Protei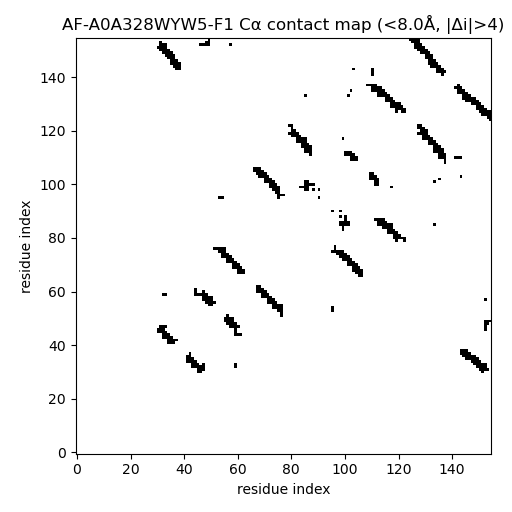n AF-A0A328WYW5-F1 (afdb_monomer)

Radius of gyration: 22.53 Å; Cα contacts (8 Å, |Δi|>4): 329; chains: 1; bounding box: 86×52×47 Å

Foldseek 3Di:
DDDDDDDDDDDPPPDPPPPPDPPPPPPCVVWWWKWWAKVNRTDIFTAWDWDDDLWIWTKGWDPPDPFTKIKIWIAAPDDDFAKAKAAPDDDDPVPNHRHIWMWMDGRPDIWTFHTWIWGFHDDDPFKTKTAIWTKTADPVGDIITIGRIITIHTD

Nearest PDB structures (foldseek):
  4dkn-assembly1_A  TM=3.762E-01  e=4.153E-01  Branchiostoma floridae
  4dkn-assembly1_B  TM=3.877E-01  e=6.006E-01  Branchiostoma floridae
  1bvq-assembly1_A  TM=3.393E-01  e=1.072E+00  Pseudomonas sp. CBS3
  5ltq-assembly4_M  TM=1.768E-01  e=4.864E-01  Branchiostoma lanceolatum
  3df6-assembly2_D  TM=3.102E-01  e=7.541E+00  Captovirus AFV1

Organism: NCBI:txid1353778

InterPro domains:
  IPR046219 Protein of unknown function DUF6252 [PF19765] (67-151)

Structure (mmCIF, N/CA/C/O backbone):
data_AF-A0A328WYW5-F1
#
_entry.id   AF-A0A328WYW5-F1
#
loop_
_atom_site.group_PDB
_atom_site.id
_atom_site.type_symbol
_atom_site.label_atom_id
_atom_site.label_alt_id
_atom_site.label_comp_id
_atom_site.label_asym_id
_atom_site.label_entity_id
_atom_site.label_seq_id
_atom_site.pdbx_PDB_ins_code
_atom_site.Cartn_x
_atom_site.Cartn_y
_atom_site.Cartn_z
_atom_site.occupancy
_atom_site.B_iso_or_equiv
_atom_site.auth_seq_id
_atom_site.auth_comp_id
_atom_site.auth_asym_id
_atom_site.auth_atom_id
_atom_site.pdbx_PDB_model_num
ATOM 1 N N . MET A 1 1 ? -67.725 -32.517 2.115 1.00 39.41 1 MET A N 1
ATOM 2 C CA . MET A 1 1 ? -67.841 -32.508 0.640 1.00 39.41 1 MET A CA 1
ATOM 3 C C . MET A 1 1 ? -67.160 -31.235 0.170 1.00 39.41 1 MET A C 1
ATOM 5 O O . MET A 1 1 ? -67.639 -30.166 0.491 1.00 39.41 1 MET A O 1
ATOM 9 N N . LYS A 1 2 ? -65.874 -31.340 -0.164 1.00 48.50 2 LYS A N 1
ATOM 10 C CA . LYS A 1 2 ? -65.367 -31.442 -1.539 1.00 48.50 2 LYS A CA 1
ATOM 11 C C . LYS A 1 2 ? -65.287 -30.049 -2.192 1.00 48.50 2 LYS A C 1
ATOM 13 O O . LYS A 1 2 ? -66.318 -29.445 -2.456 1.00 48.50 2 LYS A O 1
ATOM 18 N N . ASN A 1 3 ? -64.050 -29.697 -2.566 1.00 42.12 3 ASN A N 1
ATOM 19 C CA . ASN A 1 3 ? -63.677 -28.779 -3.650 1.00 42.12 3 ASN A CA 1
ATOM 20 C C . ASN A 1 3 ? -63.647 -27.304 -3.196 1.00 42.12 3 ASN A C 1
ATOM 22 O O . ASN A 1 3 ? -64.571 -26.848 -2.549 1.00 42.12 3 ASN A O 1
ATOM 26 N N . LEU A 1 4 ? -62.645 -26.484 -3.499 1.00 53.06 4 LEU A N 1
ATOM 27 C CA . LEU A 1 4 ? -61.840 -26.472 -4.711 1.00 53.06 4 LEU A CA 1
ATOM 28 C C . LEU A 1 4 ? -60.633 -25.551 -4.468 1.00 53.06 4 LEU A C 1
ATOM 30 O O . LEU A 1 4 ? -60.784 -24.368 -4.183 1.00 53.06 4 LEU A O 1
ATOM 34 N N . PHE A 1 5 ? -59.443 -26.134 -4.528 1.00 56.78 5 PHE A N 1
ATOM 35 C CA . PHE A 1 5 ? -58.161 -25.450 -4.449 1.00 56.78 5 PHE A CA 1
ATOM 36 C C . PHE A 1 5 ? -57.879 -24.861 -5.837 1.00 56.78 5 PHE A C 1
ATOM 38 O O . PHE A 1 5 ? -57.737 -25.630 -6.788 1.00 56.78 5 PHE A O 1
ATOM 45 N N . TYR A 1 6 ? -57.838 -23.531 -5.971 1.00 57.31 6 TYR A N 1
ATOM 46 C CA . TYR A 1 6 ? -57.377 -22.880 -7.198 1.00 57.31 6 TYR A CA 1
ATOM 47 C C . TYR A 1 6 ? -56.182 -21.969 -6.940 1.00 57.31 6 TYR A C 1
ATOM 49 O O . TYR A 1 6 ? -56.212 -21.026 -6.156 1.00 57.31 6 TYR A O 1
ATOM 57 N N . LEU A 1 7 ? -55.140 -22.354 -7.661 1.00 56.59 7 LEU A N 1
ATOM 58 C CA . LEU A 1 7 ? -53.839 -21.768 -7.895 1.00 56.59 7 LEU A CA 1
ATOM 59 C C . LEU A 1 7 ? -53.958 -20.415 -8.611 1.00 56.59 7 LEU A C 1
ATOM 61 O O . LEU A 1 7 ? -54.646 -20.319 -9.626 1.00 56.59 7 LEU A O 1
ATOM 65 N N . LEU A 1 8 ? -53.205 -19.411 -8.161 1.00 54.59 8 LEU A N 1
ATOM 66 C CA . LEU A 1 8 ? -52.792 -18.304 -9.022 1.00 54.59 8 LEU A CA 1
ATOM 67 C C . LEU A 1 8 ? -51.373 -17.884 -8.627 1.00 54.59 8 LEU A C 1
ATOM 69 O O . LEU A 1 8 ? -51.155 -17.051 -7.754 1.00 54.59 8 LEU A O 1
ATOM 73 N N . ILE A 1 9 ? -50.399 -18.555 -9.242 1.00 58.97 9 ILE A N 1
ATOM 74 C CA . ILE A 1 9 ? -48.994 -18.152 -9.226 1.00 58.97 9 ILE A CA 1
ATOM 75 C C . ILE A 1 9 ? -48.864 -17.047 -10.275 1.00 58.97 9 ILE A C 1
ATOM 77 O O . ILE A 1 9 ? -48.922 -17.316 -11.474 1.00 58.97 9 ILE A O 1
ATOM 81 N N . ALA A 1 10 ? -48.723 -15.804 -9.824 1.00 58.72 10 ALA A N 1
ATOM 82 C CA . ALA A 1 10 ? -48.319 -14.698 -10.678 1.00 58.72 10 ALA A CA 1
ATOM 83 C C . ALA A 1 10 ? -46.794 -14.752 -10.839 1.00 58.72 10 ALA A C 1
ATOM 85 O O . ALA A 1 10 ? -46.041 -14.400 -9.933 1.00 58.72 10 ALA A O 1
ATOM 86 N N . VAL A 1 11 ? -46.346 -15.247 -11.990 1.00 57.72 11 VAL A N 1
ATOM 87 C CA . VAL A 1 11 ? -44.951 -15.173 -12.426 1.00 57.72 11 VAL A CA 1
ATOM 88 C C . VAL A 1 11 ? -44.678 -13.732 -12.849 1.00 57.72 11 VAL A C 1
ATOM 90 O O . VAL A 1 11 ? -45.166 -13.282 -13.882 1.00 57.72 11 VAL A O 1
ATOM 93 N N . PHE A 1 12 ? -43.912 -13.003 -12.041 1.00 55.91 12 PHE A N 1
ATOM 94 C CA . PHE A 1 12 ? -43.393 -11.686 -12.396 1.00 55.91 12 PHE A CA 1
ATOM 95 C C . PHE A 1 12 ? -41.986 -11.870 -12.980 1.00 55.91 12 PHE A C 1
ATOM 97 O O . PHE A 1 12 ? -40.983 -11.794 -12.276 1.00 55.91 12 PHE A O 1
ATOM 104 N N . THR A 1 13 ? -41.901 -12.183 -14.274 1.00 57.56 13 THR A N 1
ATOM 105 C CA . THR A 1 13 ? -40.651 -12.046 -15.031 1.00 57.56 13 THR A CA 1
ATOM 106 C C . THR A 1 13 ? -40.465 -10.571 -15.353 1.00 57.56 13 THR A C 1
ATOM 108 O O . THR A 1 13 ? -40.996 -10.077 -16.347 1.00 57.56 13 THR A O 1
ATOM 111 N N . LEU A 1 14 ? -39.734 -9.859 -14.496 1.00 53.66 14 LEU A N 1
ATOM 112 C CA . LEU A 1 14 ? -39.154 -8.580 -14.880 1.00 53.66 14 LEU A CA 1
ATOM 113 C C . LEU A 1 14 ? -37.951 -8.868 -15.771 1.00 53.66 14 LEU A C 1
ATOM 115 O O . LEU A 1 14 ? -36.906 -9.342 -15.333 1.00 53.66 14 LEU A O 1
ATOM 119 N N . SER A 1 15 ? -38.180 -8.629 -17.053 1.00 51.78 15 SER A N 1
ATOM 120 C CA . SER A 1 15 ? -37.204 -8.572 -18.123 1.00 51.78 15 SER A CA 1
ATOM 121 C C . SER A 1 15 ? -36.033 -7.682 -17.707 1.00 51.78 15 SER A C 1
ATOM 123 O O . SER A 1 15 ? -36.227 -6.499 -17.428 1.00 51.78 15 SER A O 1
ATOM 125 N N . LEU A 1 16 ? -34.818 -8.232 -17.698 1.00 47.91 16 LEU A N 1
ATOM 126 C CA . LEU A 1 16 ? -33.603 -7.426 -17.719 1.00 47.91 16 LEU A CA 1
ATOM 127 C C . LEU A 1 16 ? -33.575 -6.706 -19.069 1.00 47.91 16 LEU A C 1
ATOM 129 O O . LEU A 1 16 ? -33.217 -7.283 -20.095 1.00 47.91 16 LEU A O 1
ATOM 133 N N . THR A 1 17 ? -34.010 -5.451 -19.080 1.00 49.81 17 THR A N 1
ATOM 134 C CA . THR A 1 17 ? -33.682 -4.512 -20.146 1.00 49.81 17 THR A CA 1
ATOM 135 C C . THR A 1 17 ? -32.171 -4.317 -20.121 1.00 49.81 17 THR A C 1
ATOM 137 O O . THR A 1 17 ? -31.643 -3.534 -19.336 1.00 49.81 17 THR A O 1
ATOM 140 N N . SER A 1 18 ? -31.475 -5.083 -20.960 1.00 46.41 18 SER A N 1
ATOM 141 C CA . SER A 1 18 ? -30.126 -4.773 -21.410 1.00 46.41 18 SER A CA 1
ATOM 142 C C . SER A 1 18 ? -30.205 -3.451 -22.175 1.00 46.41 18 SER A C 1
ATOM 144 O O . SER A 1 18 ? -30.540 -3.416 -23.357 1.00 46.41 18 SER A O 1
ATOM 146 N N . CYS A 1 19 ? -29.962 -2.347 -21.469 1.00 47.12 19 CYS A N 1
ATOM 147 C CA . CYS A 1 19 ? -29.484 -1.131 -22.107 1.00 47.12 19 CYS A CA 1
ATOM 148 C C . CYS A 1 19 ? -28.054 -1.414 -22.562 1.00 47.12 19 CYS A C 1
ATOM 150 O O . CYS A 1 19 ? -27.092 -1.217 -21.827 1.00 47.12 19 CYS A O 1
ATOM 152 N N . SER A 1 20 ? -27.954 -1.931 -23.783 1.00 51.34 20 SER A N 1
ATOM 153 C CA . SER A 1 20 ? -26.811 -1.737 -24.662 1.00 51.34 20 SER A CA 1
ATOM 154 C C . SER A 1 20 ? -26.751 -0.249 -24.998 1.00 51.34 20 SER A C 1
ATOM 156 O O . SER A 1 20 ? -27.268 0.178 -26.029 1.00 51.34 20 SER A O 1
ATOM 158 N N . SER A 1 21 ? -26.193 0.550 -24.096 1.00 38.78 21 SER A N 1
ATOM 159 C CA . SER A 1 21 ? -25.618 1.822 -24.506 1.00 38.78 21 SER A CA 1
ATOM 160 C C . SER A 1 21 ? -24.225 1.498 -25.016 1.00 38.78 21 SER A C 1
ATOM 162 O O . SER A 1 21 ? -23.351 1.122 -24.236 1.00 38.78 21 SER A O 1
ATOM 164 N N . ASP A 1 22 ? -24.064 1.589 -26.334 1.00 48.56 22 ASP A N 1
ATOM 165 C CA . ASP A 1 22 ? -22.773 1.825 -26.973 1.00 48.56 22 ASP A CA 1
ATOM 166 C C . ASP A 1 22 ? -22.239 3.164 -26.447 1.00 48.56 22 ASP A C 1
ATOM 168 O O . ASP A 1 22 ? -22.358 4.197 -27.100 1.00 48.56 22 ASP A O 1
ATOM 172 N N . ASP A 1 23 ? -21.686 3.157 -25.241 1.00 39.66 23 ASP A N 1
ATOM 173 C CA . ASP A 1 23 ? -20.610 4.071 -24.918 1.00 39.66 23 ASP A CA 1
ATOM 174 C C . ASP A 1 23 ? -19.343 3.289 -25.211 1.00 39.66 23 ASP A C 1
ATOM 176 O O . ASP A 1 23 ? -18.940 2.390 -24.473 1.00 39.66 23 ASP A O 1
ATOM 180 N N . SER A 1 24 ? -18.712 3.622 -26.333 1.00 44.34 24 SER A N 1
ATOM 181 C CA . SER A 1 24 ? -17.285 3.405 -26.486 1.00 44.34 24 SER A CA 1
ATOM 182 C C . SER A 1 24 ? -16.587 4.271 -25.436 1.00 44.34 24 SER A C 1
ATOM 184 O O . SER A 1 24 ? -16.072 5.346 -25.748 1.00 44.34 24 SER A O 1
ATOM 186 N N . SER A 1 25 ? -16.615 3.832 -24.176 1.00 38.75 25 SER A N 1
ATOM 187 C CA . SER A 1 25 ? -15.636 4.257 -23.199 1.00 38.75 25 SER A CA 1
ATOM 188 C C . SER A 1 25 ? -14.319 3.745 -23.746 1.00 38.75 25 SER A C 1
ATOM 190 O O . SER A 1 25 ? -14.064 2.540 -23.804 1.00 38.75 25 SER A O 1
ATOM 192 N N . THR A 1 26 ? -13.502 4.661 -24.249 1.00 38.53 26 THR A N 1
ATOM 193 C CA . THR A 1 26 ? -12.074 4.418 -24.357 1.00 38.53 26 THR A CA 1
ATOM 194 C C . THR A 1 26 ? -11.647 4.017 -22.951 1.00 38.53 26 THR A C 1
ATOM 196 O O . THR A 1 26 ? -11.542 4.869 -22.073 1.00 38.53 26 THR A O 1
ATOM 199 N N . ASN A 1 27 ? -11.551 2.713 -22.689 1.00 43.09 27 ASN A N 1
ATOM 200 C CA . ASN A 1 27 ? -10.959 2.214 -21.464 1.00 43.09 27 ASN A CA 1
ATOM 201 C C . ASN A 1 27 ? -9.506 2.653 -21.552 1.00 43.09 27 ASN A C 1
ATOM 203 O O . ASN A 1 27 ? -8.702 2.026 -22.242 1.00 43.09 27 ASN A O 1
ATOM 207 N N . ASN A 1 28 ? -9.199 3.792 -20.941 1.00 51.38 28 ASN A N 1
ATOM 208 C CA . ASN A 1 28 ? -7.834 4.225 -20.739 1.00 51.38 28 ASN A CA 1
ATOM 209 C C . ASN A 1 28 ? -7.244 3.301 -19.664 1.00 51.38 28 ASN A C 1
ATOM 211 O O . ASN A 1 28 ? -7.027 3.704 -18.526 1.00 51.38 28 ASN A O 1
ATOM 215 N N . ASP A 1 29 ? -6.977 2.043 -20.027 1.00 60.25 29 ASP A N 1
ATOM 216 C CA . ASP A 1 29 ? -6.255 1.062 -19.199 1.00 60.25 29 ASP A CA 1
ATOM 217 C C . ASP A 1 29 ? -4.811 1.531 -18.873 1.00 60.25 29 ASP A C 1
ATOM 219 O O . ASP A 1 29 ? -4.062 0.867 -18.148 1.00 60.25 29 ASP A O 1
ATOM 223 N N . ASP A 1 30 ? -4.436 2.705 -19.389 1.00 80.44 30 ASP A N 1
ATOM 224 C CA . ASP A 1 30 ? -3.147 3.370 -19.258 1.00 80.44 30 ASP A CA 1
ATOM 225 C C . ASP A 1 30 ? -3.116 4.493 -18.206 1.00 80.44 30 ASP A C 1
ATOM 227 O O . ASP A 1 30 ? -2.049 5.059 -17.961 1.00 80.44 30 ASP A O 1
ATOM 231 N N . GLU A 1 31 ? -4.231 4.824 -17.552 1.00 93.56 31 GLU A N 1
ATOM 232 C CA . GLU A 1 31 ? -4.232 5.824 -16.475 1.00 93.56 31 GLU A CA 1
ATOM 233 C C . GLU A 1 31 ? -3.609 5.274 -15.180 1.00 93.56 31 GLU A C 1
ATOM 235 O O . GLU A 1 31 ? -3.592 4.066 -14.921 1.00 93.56 31 GLU A O 1
ATOM 240 N N . LEU A 1 32 ? -3.031 6.159 -14.367 1.00 96.94 32 LEU A N 1
ATOM 241 C CA . LEU A 1 32 ? -2.505 5.812 -13.047 1.00 96.94 32 LEU A CA 1
ATOM 242 C C . LEU A 1 32 ? -3.593 6.016 -12.004 1.00 96.94 32 LEU A C 1
ATOM 244 O O . LEU A 1 32 ? -4.280 7.035 -12.014 1.00 96.94 32 LEU A O 1
ATOM 248 N N . TYR A 1 33 ? -3.730 5.062 -11.090 1.00 97.31 33 TYR A N 1
ATOM 249 C CA . TYR A 1 33 ? -4.784 5.106 -10.087 1.00 97.31 33 TYR A CA 1
ATOM 250 C C . TYR A 1 33 ? -4.453 4.283 -8.842 1.00 97.31 33 TYR A C 1
ATOM 252 O O . TYR A 1 33 ? -3.709 3.296 -8.890 1.00 97.31 33 TYR A O 1
ATOM 260 N N . VAL A 1 34 ? -5.112 4.638 -7.741 1.00 98.31 34 VAL A N 1
ATOM 261 C CA . VAL A 1 34 ? -5.345 3.784 -6.574 1.00 98.31 34 VAL A CA 1
ATOM 262 C C . VAL A 1 34 ? -6.840 3.816 -6.264 1.00 98.31 34 VAL A C 1
ATOM 264 O O . VAL A 1 34 ? -7.393 4.854 -5.917 1.00 98.31 34 VAL A O 1
ATOM 267 N N . ARG A 1 35 ? -7.508 2.668 -6.393 1.00 98.12 35 ARG A N 1
ATOM 268 C CA . ARG A 1 35 ? -8.951 2.504 -6.163 1.00 98.12 35 ARG A CA 1
ATOM 269 C C . ARG A 1 35 ? -9.177 1.498 -5.055 1.00 98.12 35 ARG A C 1
ATOM 271 O O . ARG A 1 35 ? -8.532 0.454 -5.057 1.00 98.12 35 ARG A O 1
ATOM 278 N N . PHE A 1 36 ? -10.076 1.777 -4.121 1.00 98.31 36 PHE A N 1
ATOM 279 C CA . PHE A 1 36 ? -10.360 0.878 -3.002 1.00 98.31 36 PHE A CA 1
ATOM 280 C C . PHE A 1 36 ? -11.716 1.172 -2.366 1.00 98.31 36 PHE A C 1
ATOM 282 O O . PHE A 1 36 ? -12.390 2.141 -2.693 1.00 98.31 36 PHE A O 1
ATOM 289 N N . THR A 1 37 ? -12.144 0.303 -1.457 1.00 98.38 37 THR A N 1
ATOM 290 C CA . THR A 1 37 ? -13.303 0.522 -0.592 1.00 98.38 37 THR A CA 1
ATOM 291 C C . THR A 1 37 ? -12.822 0.705 0.845 1.00 98.38 37 THR A C 1
ATOM 293 O O . THR A 1 37 ? -12.302 -0.248 1.427 1.00 98.38 37 THR A O 1
ATOM 296 N N . LEU A 1 38 ? -13.002 1.900 1.410 1.00 97.06 38 LEU A N 1
ATOM 297 C CA . LEU A 1 38 ? -12.692 2.252 2.796 1.00 97.06 38 LEU A CA 1
ATOM 298 C C . LEU A 1 38 ? -13.969 2.221 3.631 1.00 97.06 38 LEU A C 1
ATOM 300 O O . LEU A 1 38 ? -14.878 3.008 3.396 1.00 97.06 38 LEU A O 1
ATOM 304 N N . ASN A 1 39 ? -14.067 1.303 4.593 1.00 96.56 39 ASN A N 1
ATOM 305 C CA . ASN A 1 39 ? -15.229 1.189 5.488 1.00 96.56 39 ASN A CA 1
ATOM 306 C C . ASN A 1 39 ? -16.592 1.116 4.755 1.00 96.56 39 ASN A C 1
ATOM 308 O O . ASN A 1 39 ? -17.625 1.503 5.293 1.00 96.56 39 ASN A O 1
ATOM 312 N N . GLY A 1 40 ? -16.599 0.578 3.530 1.00 96.81 40 GLY A N 1
ATOM 313 C CA . GLY A 1 40 ? -17.786 0.465 2.673 1.00 96.81 40 GLY A CA 1
ATOM 314 C C . GLY A 1 40 ? -17.967 1.601 1.659 1.00 96.81 40 GLY A C 1
ATOM 315 O O . GLY A 1 40 ? -18.807 1.473 0.772 1.00 96.81 40 GLY A O 1
ATOM 316 N N . GLU A 1 41 ? -17.169 2.665 1.736 1.00 95.69 41 GLU A N 1
ATOM 317 C CA . GLU A 1 41 ? -17.171 3.781 0.788 1.00 95.69 41 GLU A CA 1
ATOM 318 C C . GLU A 1 41 ? -16.117 3.579 -0.305 1.00 95.69 41 GLU A C 1
ATOM 320 O O . GLU A 1 41 ? -14.977 3.219 -0.020 1.00 95.69 41 GLU A O 1
ATOM 325 N N . GLN A 1 42 ? -16.486 3.797 -1.567 1.00 96.69 42 GLN A N 1
ATOM 326 C CA . GLN A 1 42 ? -15.543 3.713 -2.681 1.00 96.69 42 GLN A CA 1
ATOM 327 C C . GLN A 1 42 ? -14.683 4.973 -2.751 1.00 96.69 42 GLN A C 1
ATOM 329 O O . GLN A 1 42 ? -15.204 6.083 -2.720 1.00 96.69 42 GLN A O 1
ATOM 334 N N . LYS A 1 43 ? -13.373 4.775 -2.884 1.00 95.50 43 LYS A N 1
ATOM 335 C CA . LYS A 1 43 ? -12.366 5.820 -3.046 1.00 95.50 43 LYS A CA 1
ATOM 336 C C . LYS A 1 43 ? -11.591 5.574 -4.336 1.00 95.50 43 LYS A C 1
ATOM 338 O O . LYS A 1 43 ? -11.270 4.427 -4.670 1.00 95.50 43 LYS A O 1
ATOM 343 N N . GLU A 1 44 ? -11.282 6.651 -5.039 1.00 95.69 44 GLU A N 1
ATOM 344 C CA . GLU A 1 44 ? -10.495 6.644 -6.265 1.00 95.69 44 GLU A CA 1
ATOM 345 C C . GLU A 1 44 ? -9.571 7.855 -6.265 1.00 95.69 44 GLU A C 1
ATOM 347 O O . GLU A 1 44 ? -10.034 8.991 -6.255 1.00 95.69 44 GLU A O 1
ATOM 352 N N . TYR A 1 45 ? -8.268 7.590 -6.271 1.00 95.62 45 TYR A N 1
ATOM 353 C CA . TYR A 1 45 ? -7.233 8.608 -6.372 1.00 95.62 45 TYR A CA 1
ATOM 354 C C . TYR A 1 45 ? -6.494 8.418 -7.690 1.00 95.62 45 TYR A C 1
ATOM 356 O O . TYR A 1 45 ? -5.935 7.345 -7.945 1.00 95.62 45 TYR A O 1
ATOM 364 N N . MET A 1 46 ? -6.525 9.449 -8.526 1.00 95.06 46 MET A N 1
ATOM 365 C CA . MET A 1 46 ? -5.842 9.474 -9.817 1.00 95.06 46 MET A CA 1
ATOM 366 C C . MET A 1 46 ? -4.423 10.010 -9.656 1.00 95.06 46 MET A C 1
ATOM 368 O O . MET A 1 46 ? -4.134 10.737 -8.709 1.00 95.06 46 MET A O 1
ATOM 372 N N . ASP A 1 47 ? -3.540 9.632 -10.579 1.00 94.50 47 ASP A N 1
ATOM 373 C CA . ASP A 1 47 ? -2.144 10.085 -10.612 1.00 94.50 47 ASP A CA 1
ATOM 374 C C . ASP A 1 47 ? -1.374 9.898 -9.282 1.00 94.50 47 ASP A C 1
ATOM 376 O O . ASP A 1 47 ? -0.704 10.825 -8.815 1.00 94.50 47 ASP A O 1
ATOM 380 N N . PRO A 1 48 ? -1.415 8.699 -8.656 1.00 96.88 48 PRO A N 1
ATOM 381 C CA . PRO A 1 48 ? -0.671 8.432 -7.434 1.00 96.88 48 PRO A CA 1
ATOM 382 C C . PRO A 1 48 ? 0.828 8.686 -7.610 1.00 96.88 48 PRO A C 1
ATOM 384 O O . PRO A 1 48 ? 1.443 8.305 -8.612 1.00 96.88 48 PRO A O 1
ATOM 387 N N . ALA A 1 49 ? 1.451 9.261 -6.586 1.00 96.88 49 ALA A N 1
ATOM 388 C CA . ALA A 1 49 ? 2.887 9.476 -6.571 1.00 96.88 49 ALA A CA 1
ATOM 389 C C . ALA A 1 49 ? 3.637 8.176 -6.236 1.00 96.88 49 ALA A C 1
ATOM 391 O O . ALA A 1 49 ? 3.302 7.474 -5.279 1.00 96.88 49 ALA A O 1
ATOM 392 N N . THR A 1 50 ? 4.718 7.902 -6.972 1.00 97.00 50 THR A N 1
ATOM 393 C CA . THR A 1 50 ? 5.698 6.869 -6.609 1.00 97.00 50 THR A CA 1
ATOM 394 C C . THR A 1 50 ? 6.953 7.533 -6.057 1.00 97.00 50 THR A C 1
ATOM 396 O O . THR A 1 50 ? 7.612 8.313 -6.744 1.00 97.00 50 THR A O 1
ATOM 399 N N . ILE A 1 51 ? 7.311 7.209 -4.815 1.00 96.50 51 ILE A N 1
ATOM 400 C CA . ILE A 1 51 ? 8.497 7.745 -4.139 1.00 96.50 51 ILE A CA 1
ATOM 401 C C . ILE A 1 51 ? 9.419 6.584 -3.778 1.00 96.50 51 ILE A C 1
ATOM 403 O O . ILE A 1 51 ? 9.008 5.646 -3.097 1.00 96.50 51 ILE A O 1
ATOM 407 N N . THR A 1 52 ? 10.683 6.665 -4.194 1.00 93.31 52 THR A N 1
ATOM 408 C CA . THR A 1 52 ? 11.677 5.611 -3.948 1.00 93.31 52 THR A CA 1
ATOM 409 C C . THR A 1 52 ? 12.868 6.159 -3.172 1.00 93.31 52 THR A C 1
ATOM 411 O O . THR A 1 52 ? 13.525 7.109 -3.592 1.00 93.31 52 THR A O 1
ATOM 414 N N . SER A 1 53 ? 13.158 5.531 -2.033 1.00 88.06 53 SER A N 1
ATOM 415 C CA . SER A 1 53 ? 14.379 5.750 -1.251 1.00 88.06 53 SER A CA 1
ATOM 416 C C . SER A 1 53 ? 14.891 4.398 -0.738 1.00 88.06 53 SER A C 1
ATOM 418 O O . SER A 1 53 ? 15.300 3.571 -1.547 1.00 88.06 53 SER A O 1
ATOM 420 N N . LEU A 1 54 ? 14.819 4.127 0.572 1.00 92.31 54 LEU A N 1
ATOM 421 C CA . LEU A 1 54 ? 15.098 2.801 1.152 1.00 92.31 54 LEU A CA 1
ATOM 422 C C . LEU A 1 54 ? 14.009 1.769 0.836 1.00 92.31 54 LEU A C 1
ATOM 424 O O . LEU A 1 54 ? 14.254 0.568 0.840 1.00 92.31 54 LEU A O 1
ATOM 428 N N . ARG A 1 55 ? 12.794 2.256 0.596 1.00 95.81 55 ARG A N 1
ATOM 429 C CA . ARG A 1 55 ? 11.606 1.498 0.206 1.00 95.81 55 ARG A CA 1
ATOM 430 C C . ARG A 1 55 ? 10.895 2.276 -0.893 1.00 95.81 55 ARG A C 1
ATOM 432 O O . ARG A 1 55 ? 11.134 3.479 -1.050 1.00 95.81 55 ARG A O 1
ATOM 439 N N . ARG A 1 56 ? 10.027 1.594 -1.631 1.00 96.44 56 ARG A N 1
ATOM 440 C CA . ARG A 1 56 ? 9.093 2.221 -2.564 1.00 96.44 56 ARG A CA 1
ATOM 441 C C . ARG A 1 56 ? 7.781 2.511 -1.839 1.00 96.44 56 ARG A C 1
ATOM 443 O O . ARG A 1 56 ? 7.277 1.663 -1.104 1.00 96.44 56 ARG A O 1
ATOM 450 N N . LEU A 1 57 ? 7.241 3.695 -2.081 1.00 98.00 57 LEU A N 1
ATOM 451 C CA . LEU A 1 57 ? 5.914 4.133 -1.673 1.00 98.00 57 LEU A CA 1
ATOM 452 C C . LEU A 1 57 ? 5.079 4.402 -2.920 1.00 98.00 57 LEU A C 1
ATOM 454 O O . LEU A 1 57 ? 5.515 5.168 -3.774 1.00 98.00 57 LEU A O 1
ATOM 458 N N . ILE A 1 58 ? 3.880 3.829 -2.974 1.00 98.25 58 ILE A N 1
ATOM 459 C CA . ILE A 1 58 ? 2.784 4.317 -3.814 1.00 98.25 58 ILE A CA 1
ATOM 460 C C . ILE A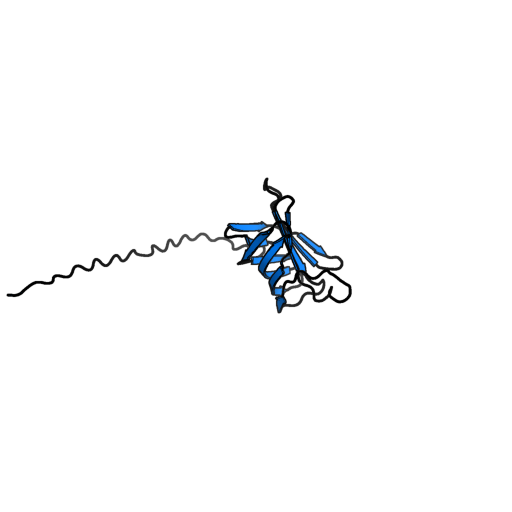 1 58 ? 1.851 5.117 -2.910 1.00 98.25 58 ILE A C 1
ATOM 462 O O . ILE A 1 58 ? 1.360 4.600 -1.903 1.00 98.25 58 ILE A O 1
ATOM 466 N N . LEU A 1 59 ? 1.646 6.379 -3.262 1.00 97.88 59 LEU A N 1
ATOM 467 C CA . LEU A 1 59 ? 0.890 7.356 -2.499 1.00 97.88 59 LEU A CA 1
ATOM 468 C C . LEU A 1 59 ? -0.319 7.806 -3.317 1.00 97.88 59 LEU A C 1
ATOM 470 O O . LEU A 1 59 ? -0.143 8.443 -4.350 1.00 97.88 59 LEU A O 1
ATOM 474 N N . GLY A 1 60 ? -1.521 7.476 -2.854 1.00 97.12 60 GLY A N 1
ATOM 475 C CA . GLY A 1 60 ? -2.753 8.061 -3.377 1.00 97.12 60 GLY A CA 1
ATOM 476 C C . GLY A 1 60 ? -3.345 9.007 -2.342 1.00 97.12 60 GLY A C 1
ATOM 477 O O . GLY A 1 60 ? -3.397 8.657 -1.161 1.00 97.12 60 GLY A O 1
ATOM 478 N N . ASP A 1 61 ? -3.785 10.181 -2.765 1.00 93.88 61 ASP A N 1
ATOM 479 C CA . ASP A 1 61 ? -4.454 11.151 -1.909 1.00 93.88 61 ASP A CA 1
ATOM 480 C C . ASP A 1 61 ? -5.558 11.891 -2.668 1.00 93.88 61 ASP A C 1
ATOM 482 O O . ASP A 1 61 ? -5.594 11.908 -3.899 1.00 93.88 61 ASP A O 1
ATOM 486 N N . ASP A 1 62 ? -6.486 12.464 -1.904 1.00 84.44 62 ASP A N 1
ATOM 487 C CA . ASP A 1 62 ? -7.435 13.460 -2.390 1.00 84.44 62 ASP A CA 1
ATOM 488 C C . ASP A 1 62 ? -7.134 14.782 -1.681 1.00 84.44 62 ASP A C 1
ATOM 490 O O . ASP A 1 62 ? -7.583 15.045 -0.563 1.00 84.44 62 ASP A O 1
ATOM 494 N N . MET A 1 63 ? -6.313 15.607 -2.333 1.00 72.56 63 MET A N 1
ATOM 495 C CA . MET A 1 63 ? -5.949 16.931 -1.826 1.00 72.56 63 MET A CA 1
ATOM 496 C C . MET A 1 63 ? -7.092 17.954 -1.916 1.00 72.56 63 MET A C 1
ATOM 498 O O . MET A 1 63 ? -6.952 19.054 -1.376 1.00 72.56 63 MET A O 1
ATOM 502 N N . GLU A 1 64 ? -8.187 17.640 -2.614 1.00 73.56 64 GLU A N 1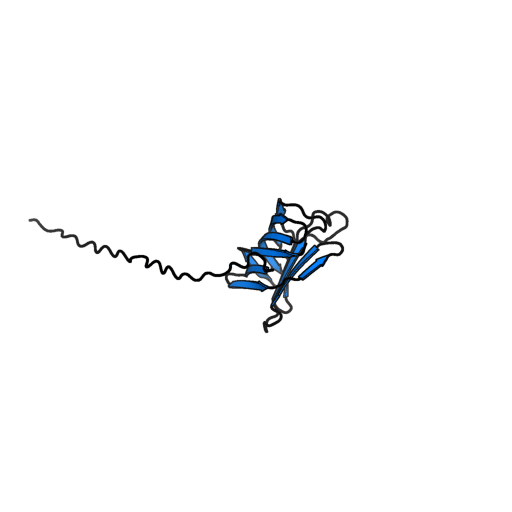
ATOM 503 C CA . GLU A 1 64 ? -9.329 18.543 -2.785 1.00 73.56 64 GLU A CA 1
ATOM 504 C C . GLU A 1 64 ? -10.394 18.349 -1.696 1.00 73.56 64 GLU A C 1
ATOM 506 O O . GLU A 1 64 ? -11.190 19.259 -1.437 1.00 73.56 64 GLU A O 1
ATOM 511 N N . SER A 1 65 ? -10.384 17.201 -1.014 1.00 71.62 65 SER A N 1
ATOM 512 C CA . SER A 1 65 ? -11.252 16.935 0.130 1.00 71.62 65 SER A CA 1
ATOM 513 C C . SER A 1 65 ? -10.934 17.850 1.321 1.00 71.62 65 SER A C 1
ATOM 515 O O . SER A 1 65 ? -9.784 18.060 1.710 1.00 71.62 65 SER A O 1
ATOM 517 N N . ALA A 1 66 ? -11.987 18.370 1.961 1.00 67.62 66 ALA A N 1
ATOM 518 C CA . ALA A 1 66 ? -11.874 19.109 3.222 1.00 67.62 66 ALA A CA 1
ATOM 519 C C . ALA A 1 66 ? -11.388 18.217 4.381 1.00 67.62 66 ALA A C 1
ATOM 521 O O . ALA A 1 66 ? -10.823 18.712 5.358 1.00 67.62 66 ALA A O 1
ATOM 522 N N . GLU A 1 67 ? -11.609 16.911 4.259 1.00 76.69 67 GLU A N 1
ATOM 523 C CA . GLU A 1 67 ? -11.099 15.878 5.147 1.00 76.69 67 GLU A CA 1
ATOM 524 C C . GLU A 1 67 ? -9.937 15.219 4.406 1.00 76.69 67 GLU A C 1
ATOM 526 O O . GLU A 1 67 ? -10.147 14.410 3.507 1.00 76.69 67 GLU A O 1
ATOM 531 N N . TYR A 1 68 ? -8.709 15.650 4.702 1.00 84.69 68 TYR A N 1
ATOM 532 C CA . TYR A 1 68 ? -7.508 15.131 4.048 1.00 84.69 68 TYR A CA 1
ATOM 533 C C . TYR A 1 68 ? -7.426 13.611 4.243 1.00 84.69 68 TYR A C 1
ATOM 535 O O . TYR A 1 68 ? -7.194 13.133 5.357 1.00 84.69 68 TYR A O 1
ATOM 543 N N . GLU A 1 69 ? -7.626 12.866 3.159 1.00 92.19 69 GLU A N 1
ATOM 544 C CA . GLU A 1 69 ? -7.553 11.411 3.121 1.00 92.19 69 GLU A CA 1
ATOM 545 C C . GLU A 1 69 ? -6.409 10.974 2.212 1.00 92.19 69 GLU A C 1
ATOM 547 O O . GLU A 1 69 ? -6.211 11.495 1.112 1.00 92.19 69 GLU A O 1
ATOM 552 N N . ARG A 1 70 ? -5.646 9.986 2.674 1.00 95.56 70 ARG A N 1
ATOM 553 C CA . ARG A 1 70 ? -4.495 9.465 1.939 1.00 95.56 70 ARG A CA 1
ATOM 554 C C . ARG A 1 70 ? -4.300 7.986 2.226 1.00 95.56 70 ARG A C 1
ATOM 556 O O . ARG A 1 70 ? -4.432 7.544 3.365 1.00 95.56 70 ARG A O 1
ATOM 563 N N . ILE A 1 71 ? -3.863 7.242 1.217 1.00 98.12 71 ILE A N 1
ATOM 564 C CA . ILE A 1 71 ? -3.399 5.861 1.332 1.00 98.12 71 ILE A CA 1
ATOM 565 C C . ILE A 1 71 ? -1.918 5.747 0.973 1.00 98.12 71 ILE A C 1
ATOM 567 O O . ILE A 1 71 ? -1.453 6.266 -0.042 1.00 98.12 71 ILE A O 1
ATOM 571 N N . SER A 1 72 ? -1.170 5.029 1.807 1.00 98.25 72 SER A N 1
ATOM 572 C CA . SER A 1 72 ? 0.231 4.691 1.556 1.00 98.25 72 SER A CA 1
ATOM 573 C C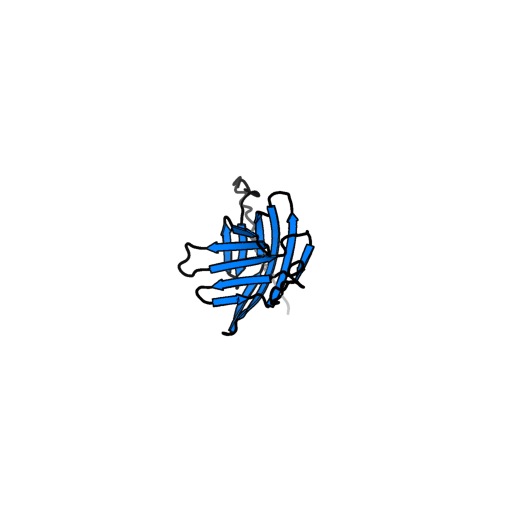 . SER A 1 72 ? 0.372 3.184 1.382 1.00 98.25 72 SER A C 1
ATOM 575 O O . SER A 1 72 ? 0.020 2.436 2.293 1.00 98.25 72 SER A O 1
ATOM 577 N N . LEU A 1 73 ? 0.948 2.734 0.267 1.00 98.62 73 LEU A N 1
ATOM 578 C CA . LEU A 1 73 ? 1.362 1.344 0.058 1.00 98.62 73 LEU A CA 1
ATOM 579 C C . LEU A 1 73 ? 2.888 1.283 -0.007 1.00 98.62 73 LEU A C 1
ATOM 581 O O . LEU A 1 73 ? 3.501 1.784 -0.950 1.00 98.62 73 LEU A O 1
ATOM 585 N N . TRP A 1 74 ? 3.505 0.668 0.995 1.00 98.19 74 TRP A N 1
ATOM 586 C CA . TRP A 1 74 ? 4.952 0.540 1.093 1.00 98.19 74 TRP A CA 1
ATOM 587 C C . TRP A 1 74 ? 5.410 -0.865 0.722 1.00 98.19 74 TRP A C 1
ATOM 589 O O . TRP A 1 74 ? 4.874 -1.863 1.207 1.00 98.19 74 TRP A O 1
ATOM 599 N N . MET A 1 75 ? 6.463 -0.933 -0.083 1.00 97.62 75 MET A N 1
ATOM 600 C CA . MET A 1 75 ? 7.043 -2.176 -0.581 1.00 97.62 75 MET A CA 1
ATOM 601 C C . MET A 1 75 ? 8.570 -2.066 -0.697 1.00 97.62 75 MET A C 1
ATOM 603 O O . MET A 1 75 ? 9.117 -0.957 -0.669 1.00 97.62 75 MET A O 1
ATOM 607 N N . PRO A 1 76 ? 9.284 -3.192 -0.835 1.00 97.00 76 PRO A N 1
ATOM 608 C CA . PRO A 1 76 ? 10.708 -3.186 -1.150 1.00 97.00 76 PRO A CA 1
ATOM 609 C C . PRO A 1 76 ? 11.024 -2.405 -2.437 1.00 97.00 76 PRO A C 1
ATOM 611 O O . PRO A 1 76 ? 10.178 -2.232 -3.314 1.00 97.00 76 PRO A O 1
ATOM 614 N N . VAL A 1 77 ? 12.265 -1.928 -2.582 1.00 95.31 77 VAL A N 1
ATOM 615 C CA . VAL A 1 77 ? 12.709 -1.249 -3.819 1.0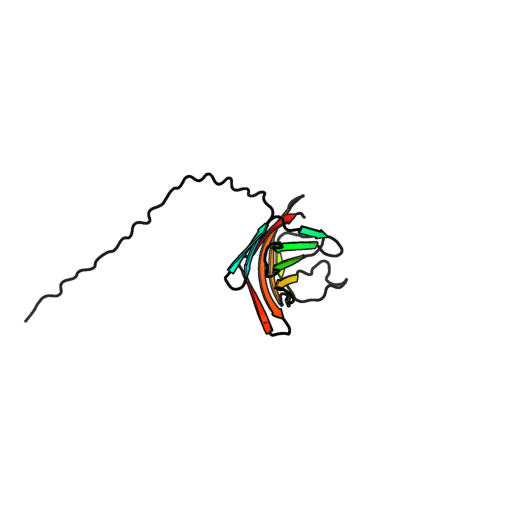0 95.31 77 VAL A CA 1
ATOM 616 C C . VAL A 1 77 ? 12.716 -2.222 -5.001 1.00 95.31 77 VAL A C 1
ATOM 618 O O . VAL A 1 77 ? 12.290 -1.881 -6.110 1.00 95.31 77 VAL A O 1
ATOM 621 N N . VAL A 1 78 ? 13.163 -3.453 -4.759 1.00 93.81 78 VAL A N 1
ATOM 622 C CA . VAL A 1 78 ? 13.099 -4.546 -5.728 1.00 93.81 78 VAL A CA 1
ATOM 623 C C . VAL A 1 78 ? 11.801 -5.304 -5.487 1.00 93.81 78 VAL A C 1
ATOM 625 O O . VAL A 1 78 ? 11.656 -5.979 -4.476 1.00 93.81 78 VAL A O 1
ATOM 628 N N . ILE A 1 79 ? 10.851 -5.151 -6.406 1.00 92.69 79 ILE A N 1
ATOM 629 C CA . ILE A 1 79 ? 9.551 -5.823 -6.355 1.00 92.69 79 ILE A CA 1
ATOM 630 C C . ILE A 1 79 ? 9.490 -6.960 -7.361 1.00 92.69 79 ILE A C 1
ATOM 632 O O . ILE A 1 79 ? 10.031 -6.860 -8.464 1.00 92.69 79 ILE A O 1
ATOM 636 N N . GLU A 1 80 ? 8.782 -8.008 -6.967 1.00 95.50 80 GLU A N 1
ATOM 637 C CA . GLU A 1 80 ? 8.487 -9.185 -7.773 1.00 95.50 80 GLU A CA 1
ATOM 638 C C . GLU A 1 80 ? 6.971 -9.390 -7.817 1.00 95.50 80 GLU A C 1
ATOM 640 O O . GLU A 1 80 ? 6.238 -8.892 -6.958 1.00 95.50 80 GLU A O 1
ATOM 645 N N . THR A 1 81 ? 6.485 -10.121 -8.819 1.00 98.12 81 THR A N 1
ATOM 646 C CA . THR A 1 81 ? 5.086 -10.553 -8.836 1.00 98.12 81 THR A CA 1
ATOM 647 C C . THR A 1 81 ? 4.850 -11.586 -7.736 1.00 98.12 81 THR A C 1
ATOM 649 O O . THR A 1 81 ? 5.706 -12.423 -7.449 1.00 98.12 81 THR A O 1
ATOM 652 N N . GLY A 1 82 ? 3.686 -11.536 -7.091 1.00 98.25 82 GLY A N 1
ATOM 653 C CA . GLY A 1 82 ? 3.406 -12.418 -5.962 1.00 98.25 82 GLY A CA 1
ATOM 654 C C . GLY A 1 82 ? 2.350 -11.886 -5.009 1.00 98.25 82 GLY A C 1
ATOM 655 O O . GLY A 1 82 ? 1.764 -10.829 -5.221 1.00 98.25 82 GLY A O 1
ATOM 656 N N . THR A 1 83 ? 2.095 -12.659 -3.956 1.00 98.56 83 THR A N 1
ATOM 657 C CA . THR A 1 83 ? 1.220 -12.280 -2.840 1.00 98.56 83 THR A CA 1
ATOM 658 C C . THR A 1 83 ? 2.071 -12.086 -1.598 1.00 98.56 83 THR A C 1
ATOM 660 O O . THR A 1 83 ? 2.780 -13.003 -1.186 1.00 98.56 83 THR A O 1
ATOM 663 N N . PHE A 1 84 ? 1.973 -10.908 -0.998 1.00 98.44 84 PHE A N 1
ATOM 664 C CA . PHE A 1 84 ? 2.781 -10.490 0.134 1.00 98.44 84 PHE A CA 1
ATOM 665 C C . PHE A 1 84 ? 1.885 -10.094 1.301 1.00 98.44 84 PHE A C 1
ATOM 667 O O . PHE A 1 84 ? 0.874 -9.411 1.124 1.00 98.44 84 PHE A O 1
ATOM 674 N N . THR A 1 85 ? 2.251 -10.526 2.502 1.00 98.50 85 THR A N 1
ATOM 675 C CA . THR A 1 85 ? 1.539 -10.151 3.724 1.00 98.50 85 THR A CA 1
ATOM 676 C C . THR A 1 85 ? 1.871 -8.711 4.093 1.00 98.50 85 THR A C 1
ATOM 678 O O . THR A 1 85 ? 3.041 -8.341 4.133 1.00 98.50 85 THR A O 1
ATOM 681 N N . ILE A 1 86 ? 0.845 -7.922 4.402 1.00 98.56 86 ILE A N 1
ATOM 682 C CA . ILE A 1 86 ? 0.999 -6.595 5.002 1.00 98.56 86 ILE A CA 1
ATOM 683 C C . ILE A 1 86 ? 1.127 -6.770 6.517 1.00 98.56 86 ILE A C 1
ATOM 685 O O . ILE A 1 86 ? 0.270 -7.414 7.129 1.00 98.56 86 ILE A O 1
ATOM 689 N N . THR A 1 87 ? 2.176 -6.198 7.109 1.00 95.75 87 THR A N 1
ATOM 690 C CA . THR A 1 87 ? 2.412 -6.217 8.561 1.00 95.75 87 THR A CA 1
ATOM 691 C C . THR A 1 87 ? 2.578 -4.804 9.119 1.00 95.75 87 THR A C 1
ATOM 693 O O . THR A 1 87 ? 2.808 -3.844 8.377 1.00 95.75 87 THR A O 1
ATOM 696 N N . SER A 1 88 ? 2.491 -4.694 10.445 1.00 94.94 88 SER A N 1
ATOM 697 C CA . SER A 1 88 ? 2.785 -3.477 11.206 1.00 94.94 88 SER A CA 1
ATOM 698 C C . SER A 1 88 ? 4.247 -3.406 11.671 1.00 94.94 88 SER A C 1
ATOM 700 O O . SER A 1 88 ? 4.560 -2.690 12.622 1.00 94.94 88 SER A O 1
ATOM 702 N N . ASP A 1 89 ? 5.148 -4.198 11.080 1.00 95.56 89 ASP A N 1
ATOM 703 C CA . ASP A 1 89 ? 6.539 -4.240 11.527 1.00 95.56 89 ASP A CA 1
ATOM 704 C C . ASP A 1 89 ? 7.258 -2.931 11.198 1.00 95.56 89 ASP A C 1
ATOM 706 O O . ASP A 1 89 ? 7.108 -2.349 10.120 1.00 95.56 89 ASP A O 1
ATOM 710 N N . THR A 1 90 ? 8.113 -2.484 12.115 1.00 94.00 90 THR A N 1
ATOM 711 C CA . THR A 1 90 ? 8.981 -1.337 11.857 1.00 94.00 90 THR A CA 1
ATOM 712 C C . THR A 1 90 ? 10.038 -1.692 10.799 1.00 94.00 90 THR A C 1
ATOM 714 O O . THR A 1 90 ? 10.666 -2.755 10.894 1.00 94.00 90 THR A O 1
ATOM 717 N N . PRO A 1 91 ? 10.293 -0.815 9.810 1.00 94.56 91 PRO A N 1
ATOM 718 C CA . PRO A 1 91 ? 11.389 -0.992 8.866 1.00 94.56 91 PRO A CA 1
ATOM 719 C C . PRO A 1 91 ? 12.748 -1.013 9.574 1.00 94.56 91 PRO A C 1
ATOM 721 O O . PRO A 1 91 ? 13.077 -0.115 10.346 1.00 94.56 91 PRO A O 1
ATOM 724 N N . THR A 1 92 ? 13.553 -2.028 9.281 1.00 95.56 92 THR A N 1
ATOM 725 C CA . THR A 1 92 ? 14.923 -2.215 9.770 1.00 95.56 92 THR A CA 1
ATOM 726 C C . THR A 1 92 ? 15.770 -2.823 8.661 1.00 95.56 92 THR A C 1
ATOM 728 O O . THR A 1 92 ? 15.234 -3.495 7.782 1.00 95.56 92 THR A O 1
ATOM 731 N N . ASP A 1 93 ? 17.093 -2.696 8.736 1.00 94.38 93 ASP A N 1
ATOM 732 C CA . ASP A 1 93 ? 18.005 -3.296 7.749 1.00 94.38 93 ASP A CA 1
ATOM 733 C C . ASP A 1 93 ? 17.765 -4.805 7.526 1.00 94.38 93 ASP A C 1
ATOM 735 O O . ASP A 1 93 ? 18.056 -5.325 6.455 1.00 94.38 93 ASP A O 1
ATOM 739 N N . ALA A 1 94 ? 17.192 -5.510 8.509 1.00 96.00 94 ALA A N 1
ATOM 740 C CA . ALA A 1 94 ? 16.878 -6.933 8.416 1.00 96.00 94 ALA A CA 1
ATOM 741 C C . ALA A 1 94 ? 15.606 -7.258 7.606 1.00 96.00 94 ALA A C 1
ATOM 743 O O . ALA A 1 94 ? 15.435 -8.410 7.209 1.00 96.00 94 ALA A O 1
ATOM 744 N N . ASN A 1 95 ? 14.701 -6.295 7.391 1.00 95.69 95 ASN A N 1
ATOM 745 C CA . ASN A 1 95 ? 13.415 -6.525 6.721 1.00 95.69 95 ASN A CA 1
ATOM 746 C C . ASN A 1 95 ? 13.108 -5.558 5.563 1.00 95.69 95 ASN A C 1
ATOM 748 O O . ASN A 1 95 ? 12.091 -5.739 4.905 1.00 95.69 95 ASN A O 1
ATOM 752 N N . LEU A 1 96 ? 13.958 -4.571 5.250 1.00 94.44 96 LEU A N 1
ATOM 753 C CA . LEU A 1 96 ? 13.700 -3.601 4.167 1.00 94.44 96 LEU A CA 1
ATOM 754 C C . LEU A 1 96 ? 13.404 -4.250 2.802 1.00 94.44 96 LEU A C 1
ATOM 756 O O . LEU A 1 96 ? 12.606 -3.719 2.029 1.00 94.44 96 LEU A O 1
ATOM 760 N N . GLU A 1 97 ? 14.025 -5.394 2.514 1.00 94.88 97 GLU A N 1
ATOM 761 C CA . GLU A 1 97 ? 13.876 -6.115 1.242 1.00 94.88 97 GLU A CA 1
ATOM 762 C C . GLU A 1 97 ? 12.637 -7.019 1.186 1.00 94.88 97 GLU A C 1
ATOM 764 O O . GLU A 1 97 ? 12.285 -7.520 0.122 1.00 94.88 97 GLU A O 1
ATOM 769 N N . THR A 1 98 ? 11.961 -7.230 2.315 1.00 95.69 98 THR A N 1
ATOM 770 C CA . THR A 1 98 ? 10.832 -8.168 2.429 1.00 95.69 98 THR A CA 1
ATOM 771 C C . THR A 1 98 ? 9.587 -7.550 3.058 1.00 95.69 98 THR A C 1
ATOM 773 O O . THR A 1 98 ? 8.524 -8.166 3.028 1.00 95.69 98 THR A O 1
ATOM 776 N N . L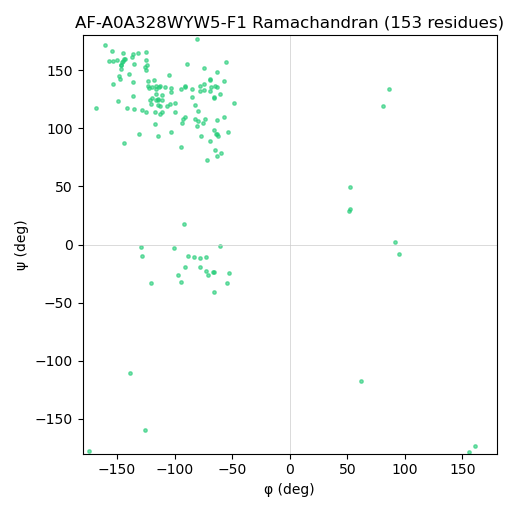EU A 1 99 ? 9.691 -6.340 3.614 1.00 97.25 99 LEU A N 1
ATOM 777 C CA . LEU A 1 99 ? 8.621 -5.685 4.351 1.00 97.25 99 LEU A CA 1
ATOM 778 C C . LEU A 1 99 ? 7.631 -4.987 3.419 1.00 97.25 99 LEU A C 1
ATOM 780 O O . LEU A 1 99 ? 7.949 -3.995 2.750 1.00 97.25 99 LEU A O 1
ATOM 784 N N . TYR A 1 100 ? 6.385 -5.434 3.509 1.00 98.38 100 TYR A N 1
ATOM 785 C CA . TYR A 1 100 ? 5.220 -4.788 2.926 1.00 98.38 100 TYR A CA 1
ATOM 786 C C . TYR A 1 100 ? 4.356 -4.226 4.051 1.00 98.38 100 TYR A C 1
ATOM 788 O O . TYR A 1 100 ? 4.034 -4.924 5.010 1.00 98.38 100 TYR A O 1
ATOM 796 N N . SER A 1 101 ? 4.002 -2.950 3.949 1.00 98.44 101 SER A N 1
ATOM 797 C CA . SER A 1 101 ? 3.208 -2.256 4.967 1.00 98.44 101 SER A CA 1
ATOM 798 C C . SER A 1 101 ? 2.279 -1.242 4.302 1.00 98.44 101 SER A C 1
ATOM 800 O O . SER A 1 101 ? 2.535 -0.809 3.179 1.00 98.44 101 SER A O 1
ATOM 802 N N . ALA A 1 102 ? 1.203 -0.843 4.969 1.00 98.62 102 ALA A N 1
ATOM 803 C CA . ALA A 1 102 ? 0.275 0.156 4.444 1.00 98.62 102 ALA A CA 1
ATOM 804 C C . ALA A 1 102 ? -0.302 1.012 5.573 1.00 98.62 102 ALA A C 1
ATOM 806 O O . ALA A 1 102 ? -0.325 0.568 6.718 1.00 98.62 102 ALA A O 1
ATOM 807 N N . ASN A 1 103 ? -0.770 2.217 5.252 1.00 98.12 103 ASN A N 1
ATOM 808 C CA . ASN A 1 103 ? -1.555 3.027 6.182 1.00 98.12 103 ASN A CA 1
ATOM 809 C C . ASN A 1 103 ? -2.557 3.934 5.476 1.00 98.12 103 ASN A C 1
ATOM 811 O O . ASN A 1 103 ? -2.406 4.238 4.290 1.00 98.12 103 ASN A O 1
ATOM 815 N N . ILE A 1 104 ? -3.567 4.350 6.238 1.00 97.25 104 ILE A N 1
ATOM 816 C CA . ILE A 1 104 ? -4.527 5.387 5.865 1.00 97.25 104 ILE A CA 1
ATOM 817 C C . ILE A 1 104 ? -4.306 6.593 6.775 1.00 97.25 104 ILE A C 1
ATOM 819 O O . ILE A 1 104 ? -4.134 6.433 7.982 1.00 97.25 104 ILE A O 1
ATOM 823 N N . TRP A 1 105 ? -4.325 7.784 6.191 1.00 95.44 105 TRP A N 1
ATOM 824 C CA . TRP A 1 105 ? -4.435 9.043 6.918 1.00 95.44 105 TRP A CA 1
ATOM 825 C C . TRP A 1 105 ? -5.867 9.547 6.763 1.00 95.44 105 TRP A C 1
ATOM 827 O O . TRP A 1 105 ? -6.372 9.575 5.641 1.00 95.44 105 TRP A O 1
ATOM 837 N N . MET A 1 106 ? -6.503 9.920 7.872 1.00 90.81 106 MET A N 1
ATOM 838 C CA . MET A 1 106 ? -7.823 10.556 7.911 1.00 90.81 106 MET A CA 1
ATOM 839 C C . MET A 1 106 ? -7.720 11.792 8.808 1.00 90.81 106 MET A C 1
ATOM 841 O O . MET A 1 106 ? -7.762 11.697 10.035 1.00 90.81 106 MET A O 1
ATOM 845 N N . GLY A 1 107 ? -7.501 12.958 8.202 1.00 89.06 107 GLY A N 1
ATOM 846 C CA . GLY A 1 107 ? -7.174 14.176 8.941 1.00 89.06 107 GLY A CA 1
ATOM 847 C C . GLY A 1 107 ? -5.856 14.035 9.712 1.00 89.06 107 GLY A C 1
ATOM 848 O O . GLY A 1 107 ? -4.796 13.861 9.112 1.00 89.06 107 GLY A O 1
ATOM 849 N N . GLU A 1 108 ? -5.922 14.134 11.042 1.00 89.19 108 GLU A N 1
ATOM 850 C CA . GLU A 1 108 ? -4.763 13.973 11.938 1.00 89.19 108 GLU A CA 1
ATOM 851 C C . GLU A 1 108 ? -4.528 12.514 12.364 1.00 89.19 108 GLU A C 1
ATOM 853 O O . GLU A 1 108 ? -3.487 12.203 12.945 1.00 89.19 108 GLU A O 1
ATOM 858 N N . GLU A 1 109 ? -5.468 11.610 12.076 1.00 93.19 109 GLU A N 1
ATOM 859 C CA . GLU A 1 109 ? -5.350 10.203 12.447 1.00 93.19 109 GLU A CA 1
ATOM 860 C C . GLU A 1 109 ? -4.559 9.420 11.400 1.00 93.19 109 GLU A C 1
ATOM 862 O O . GLU A 1 109 ? -4.821 9.507 10.198 1.00 93.19 109 GLU A O 1
ATOM 867 N N . VAL A 1 110 ? -3.621 8.596 11.871 1.00 95.69 110 VAL A N 1
ATOM 868 C CA . VAL A 1 110 ? -2.894 7.628 11.046 1.00 95.69 110 VAL A CA 1
ATOM 869 C C . VAL A 1 110 ? -3.232 6.232 11.535 1.00 95.69 110 VAL A C 1
ATOM 871 O O . VAL A 1 110 ? -3.064 5.917 12.711 1.00 95.69 110 VAL A O 1
ATOM 874 N N . ILE A 1 111 ? -3.715 5.394 10.624 1.00 97.69 111 ILE A N 1
ATOM 875 C CA . ILE A 1 111 ? -4.099 4.021 10.921 1.00 97.69 111 ILE A CA 1
ATOM 876 C C . ILE A 1 111 ? -3.194 3.097 10.117 1.00 97.69 111 ILE A C 1
ATOM 878 O O . ILE A 1 111 ? -3.364 2.931 8.904 1.00 97.69 111 ILE A O 1
ATOM 882 N N . ASP A 1 112 ? -2.221 2.502 10.804 1.00 98.19 112 ASP A N 1
ATOM 883 C CA . ASP A 1 112 ? -1.338 1.498 10.225 1.00 98.19 112 ASP A CA 1
ATOM 884 C C . ASP A 1 112 ? -2.069 0.164 10.055 1.00 98.19 112 ASP A C 1
ATOM 886 O O . ASP A 1 112 ? -2.821 -0.299 10.919 1.00 98.19 112 ASP A O 1
ATOM 890 N N . ALA A 1 113 ? -1.834 -0.480 8.918 1.00 98.31 113 ALA A N 1
ATOM 891 C CA . ALA A 1 113 ? -2.335 -1.815 8.662 1.00 98.31 113 ALA A CA 1
ATOM 892 C C . ALA A 1 113 ? -1.681 -2.821 9.621 1.00 98.31 113 ALA A C 1
ATOM 894 O O . ALA A 1 113 ? -0.458 -2.938 9.682 1.00 98.31 113 ALA A O 1
ATOM 895 N N . SER A 1 114 ? -2.501 -3.595 10.328 1.00 97.31 114 SER A N 1
ATOM 896 C CA . SER A 1 114 ? -2.041 -4.675 11.209 1.00 97.31 114 SER A CA 1
ATOM 897 C C . SER A 1 114 ? -2.103 -6.043 10.534 1.00 97.31 114 SER A C 1
ATOM 899 O O . SER A 1 114 ? -1.341 -6.946 10.875 1.00 97.31 114 SER A O 1
ATOM 901 N N . THR A 1 115 ? -3.000 -6.203 9.558 1.00 97.44 115 THR A N 1
ATOM 902 C CA . THR A 1 115 ? -3.136 -7.414 8.744 1.00 97.44 115 THR A CA 1
ATOM 903 C C . THR A 1 115 ? -3.570 -7.048 7.335 1.00 97.44 115 THR A C 1
ATOM 905 O O . THR A 1 115 ? -4.275 -6.059 7.134 1.00 97.44 115 THR A O 1
ATOM 908 N N . GLY A 1 116 ? -3.192 -7.858 6.351 1.00 98.44 116 GLY A N 1
ATOM 909 C CA . GLY A 1 116 ? -3.643 -7.668 4.982 1.00 98.44 116 GLY A CA 1
ATOM 910 C C . GLY A 1 116 ? -2.768 -8.373 3.965 1.00 98.44 116 GLY A C 1
ATOM 911 O O . GLY A 1 116 ? -1.843 -9.113 4.303 1.00 98.44 116 GLY A O 1
ATOM 912 N N . THR A 1 117 ? -3.064 -8.109 2.701 1.00 98.75 117 THR A N 1
ATOM 913 C CA . THR A 1 117 ? -2.313 -8.622 1.561 1.00 98.75 117 THR A CA 1
ATOM 914 C C . THR A 1 117 ? -2.097 -7.524 0.533 1.00 98.75 117 THR A C 1
ATOM 916 O O . THR A 1 117 ? -3.000 -6.730 0.263 1.00 98.75 117 THR A O 1
ATOM 919 N N . LEU A 1 118 ? -0.900 -7.505 -0.045 1.00 98.75 118 LEU A N 1
ATOM 920 C CA . LEU A 1 118 ? -0.571 -6.798 -1.273 1.00 98.75 118 LEU A CA 1
ATOM 921 C C . LEU A 1 118 ? -0.226 -7.854 -2.322 1.00 98.75 118 LEU A C 1
ATOM 923 O O . LEU A 1 118 ? 0.651 -8.688 -2.105 1.00 98.75 118 LEU A O 1
ATOM 927 N N . VAL A 1 119 ? -0.914 -7.833 -3.455 1.00 98.75 119 VAL A N 1
ATOM 928 C CA . VAL A 1 119 ? -0.658 -8.738 -4.574 1.00 98.75 119 VAL A CA 1
ATOM 929 C C . VAL A 1 119 ? -0.116 -7.916 -5.725 1.00 98.75 119 VAL A C 1
ATOM 931 O O . VAL A 1 119 ? -0.815 -7.041 -6.223 1.00 98.75 119 VAL A O 1
ATOM 934 N N . ILE A 1 120 ? 1.104 -8.208 -6.162 1.00 98.56 120 ILE A N 1
ATOM 935 C CA . ILE A 1 120 ? 1.679 -7.631 -7.377 1.00 98.56 120 ILE A CA 1
ATOM 936 C C . ILE A 1 120 ? 1.333 -8.569 -8.531 1.00 98.56 120 ILE A C 1
ATOM 938 O O . ILE A 1 120 ? 1.822 -9.701 -8.585 1.00 98.56 120 ILE A O 1
ATOM 942 N N . THR A 1 121 ? 0.444 -8.122 -9.416 1.00 97.81 121 THR A N 1
ATOM 943 C CA . THR A 1 121 ? -0.106 -8.940 -10.507 1.00 97.81 121 THR A CA 1
ATOM 944 C C . THR A 1 121 ? 0.656 -8.763 -11.810 1.00 97.81 121 THR A C 1
ATOM 946 O O . THR A 1 121 ? 0.767 -9.714 -12.579 1.00 97.81 121 THR A O 1
ATOM 949 N N . ASP A 1 122 ? 1.185 -7.565 -12.045 1.00 96.88 122 ASP A N 1
ATOM 950 C CA . ASP A 1 122 ? 1.888 -7.206 -13.270 1.00 96.88 122 ASP A CA 1
ATOM 951 C C . ASP A 1 122 ? 2.991 -6.189 -12.966 1.00 96.88 122 ASP A C 1
ATOM 953 O O . ASP A 1 122 ? 2.847 -5.317 -12.102 1.00 96.88 122 ASP A O 1
ATOM 957 N N . LEU A 1 123 ? 4.108 -6.338 -13.668 1.00 94.94 123 LEU A N 1
ATOM 958 C CA . LEU A 1 123 ? 5.299 -5.521 -13.506 1.00 94.94 123 LEU A CA 1
ATOM 959 C C . LEU A 1 123 ? 6.007 -5.417 -14.849 1.00 94.94 123 LEU A C 1
ATOM 961 O O . LEU A 1 123 ? 6.432 -6.430 -15.409 1.00 94.94 123 LEU A O 1
ATOM 965 N N . ASP A 1 124 ? 6.222 -4.193 -15.310 1.00 93.31 124 ASP A N 1
ATOM 966 C CA . ASP A 1 124 ? 7.024 -3.931 -16.497 1.00 93.31 124 ASP A CA 1
ATOM 967 C C . ASP A 1 124 ? 8.160 -2.931 -16.198 1.00 93.31 124 ASP A C 1
ATOM 969 O O . ASP A 1 124 ? 8.653 -2.824 -15.063 1.00 93.31 124 ASP A O 1
ATOM 973 N N . ALA A 1 125 ? 8.690 -2.297 -17.244 1.00 92.69 125 ALA A N 1
ATOM 974 C CA . ALA A 1 125 ? 9.783 -1.338 -17.124 1.00 92.69 125 ALA A CA 1
ATOM 975 C C . ALA A 1 125 ? 9.345 0.004 -16.513 1.00 92.69 125 ALA A C 1
ATOM 977 O O . ALA A 1 125 ? 10.190 0.719 -15.983 1.00 92.69 125 ALA A O 1
ATOM 978 N N . GLU A 1 126 ? 8.060 0.334 -16.588 1.00 94.69 126 GLU A N 1
ATOM 979 C CA . GLU A 1 126 ? 7.500 1.642 -16.259 1.00 94.69 126 GLU A CA 1
ATOM 980 C C . GLU A 1 126 ? 6.456 1.557 -15.142 1.00 94.69 126 GLU A C 1
ATOM 982 O O . GLU A 1 126 ? 6.386 2.455 -14.304 1.00 94.69 126 GLU A O 1
ATOM 987 N N . TYR A 1 127 ? 5.698 0.461 -15.070 1.00 96.56 127 TYR A N 1
ATOM 988 C CA . TYR A 1 127 ? 4.544 0.331 -14.191 1.00 96.56 127 TYR A CA 1
ATOM 989 C C . TYR A 1 127 ? 4.607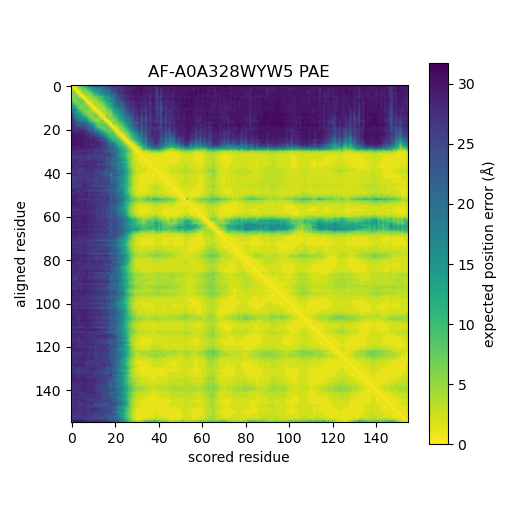 -0.887 -13.273 1.00 96.56 127 TYR A C 1
ATOM 991 O O . TYR A 1 127 ? 5.180 -1.938 -13.575 1.00 96.56 127 TYR A O 1
ATOM 999 N N . VAL A 1 128 ? 3.929 -0.733 -12.140 1.00 97.44 128 VAL A N 1
ATOM 1000 C CA . VAL A 1 128 ? 3.542 -1.806 -11.231 1.00 97.44 128 VAL A CA 1
ATOM 1001 C C . VAL A 1 128 ? 2.026 -1.787 -11.074 1.00 97.44 128 VAL A C 1
ATOM 1003 O O . VAL A 1 128 ? 1.417 -0.731 -10.876 1.00 97.44 128 VAL A O 1
ATOM 1006 N N . LYS A 1 129 ? 1.414 -2.969 -11.154 1.00 98.19 129 LYS A N 1
ATOM 1007 C CA . LYS A 1 129 ? -0.018 -3.158 -10.927 1.00 98.19 129 LYS A CA 1
ATOM 1008 C C . LYS A 1 129 ? -0.246 -4.207 -9.862 1.00 98.19 129 LYS A C 1
ATOM 1010 O O . LYS A 1 129 ? 0.525 -5.159 -9.706 1.00 98.19 129 LYS A O 1
ATOM 1015 N N . GLY A 1 130 ? -1.348 -4.052 -9.153 1.00 98.38 130 GLY A N 1
ATOM 1016 C CA . GLY A 1 130 ? -1.679 -4.999 -8.116 1.00 98.38 130 GLY A CA 1
ATOM 1017 C C . GLY A 1 130 ? -3.026 -4.775 -7.475 1.00 98.38 130 GLY A C 1
ATOM 1018 O O . GLY A 1 130 ? -3.785 -3.874 -7.833 1.00 98.38 130 GLY A O 1
ATOM 1019 N N . THR A 1 131 ? -3.296 -5.625 -6.496 1.00 98.81 131 THR A N 1
ATOM 1020 C CA . THR A 1 131 ? -4.472 -5.544 -5.637 1.00 98.81 131 THR A CA 1
ATOM 1021 C C . THR A 1 131 ? -4.056 -5.494 -4.177 1.00 98.81 131 THR A C 1
ATOM 1023 O O . THR A 1 131 ? -3.000 -6.012 -3.818 1.00 98.81 131 THR A O 1
ATOM 1026 N N . PHE A 1 132 ? -4.887 -4.926 -3.312 1.00 98.88 132 PHE A N 1
ATOM 1027 C CA . PHE A 1 132 ? -4.637 -4.913 -1.874 1.00 98.88 132 PHE A CA 1
ATOM 1028 C C . PHE A 1 132 ? -5.923 -4.991 -1.060 1.00 98.88 132 PHE A C 1
ATOM 1030 O O . PHE A 1 132 ? -7.004 -4.591 -1.490 1.00 98.88 132 PHE A O 1
ATOM 1037 N N . SER A 1 133 ? -5.787 -5.501 0.155 1.00 98.81 133 SER A N 1
ATOM 1038 C CA . SER A 1 133 ? -6.799 -5.394 1.200 1.00 98.81 133 SER A CA 1
ATOM 1039 C C . SER A 1 133 ? -6.106 -5.480 2.547 1.00 98.81 133 SER A C 1
ATOM 1041 O O . SER A 1 133 ? -5.197 -6.292 2.718 1.00 98.81 133 SER A O 1
ATOM 1043 N N . PHE A 1 134 ? -6.512 -4.642 3.492 1.00 98.81 134 PHE A N 1
ATOM 1044 C CA . PHE A 1 134 ? -5.957 -4.639 4.836 1.00 98.81 134 PHE A CA 1
ATOM 1045 C C . PHE A 1 134 ? -6.950 -4.073 5.844 1.00 98.81 134 PHE A C 1
ATOM 1047 O O . PHE A 1 134 ? -7.938 -3.434 5.484 1.00 98.81 134 PHE A O 1
ATOM 1054 N N . SER A 1 135 ? -6.663 -4.284 7.120 1.00 98.50 135 SER A N 1
ATOM 1055 C CA . SER A 1 135 ? -7.337 -3.599 8.215 1.00 98.50 135 SER A CA 1
ATOM 1056 C C . SER A 1 135 ? -6.326 -3.129 9.248 1.00 98.50 135 SER A C 1
ATOM 1058 O O . SER A 1 135 ? -5.249 -3.714 9.386 1.00 98.50 135 SER A O 1
ATOM 1060 N N . GLY A 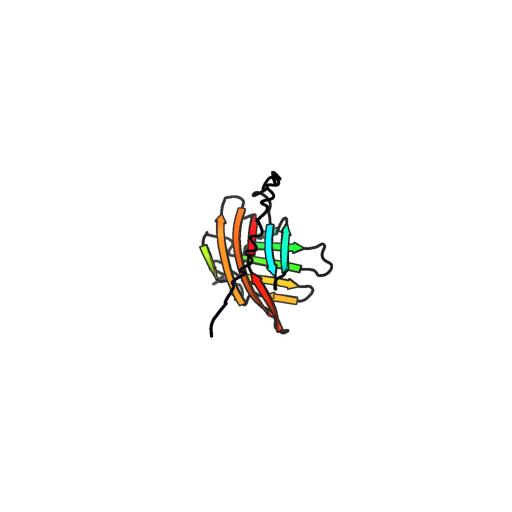1 136 ? -6.694 -2.096 9.991 1.00 98.12 136 GLY A N 1
ATOM 1061 C CA . GLY A 1 136 ? -5.878 -1.527 11.054 1.00 98.12 136 GLY A CA 1
ATOM 1062 C C . GLY A 1 136 ? -6.742 -0.847 12.103 1.00 98.12 136 GLY A C 1
ATOM 1063 O O . GLY A 1 136 ? -7.878 -0.465 11.816 1.00 98.12 136 GLY A O 1
ATOM 1064 N N . THR A 1 137 ? -6.191 -0.704 13.303 1.00 97.88 137 THR A N 1
ATOM 1065 C CA . THR A 1 137 ? -6.787 0.059 14.402 1.00 97.88 137 THR A CA 1
ATOM 1066 C C . THR A 1 137 ? -5.676 0.881 15.042 1.00 97.88 137 THR A C 1
ATOM 1068 O O . THR A 1 137 ? -4.632 0.310 15.357 1.00 97.88 137 THR A O 1
ATOM 1071 N N . ASN A 1 138 ? -5.869 2.193 15.191 1.00 96.56 138 ASN A N 1
ATOM 1072 C CA . ASN A 1 138 ? -4.911 3.054 15.894 1.00 96.56 138 ASN A CA 1
ATOM 1073 C C . ASN A 1 138 ? -5.081 2.965 17.422 1.00 96.56 138 ASN A C 1
ATOM 1075 O O . ASN A 1 138 ? -5.981 2.288 17.929 1.00 96.56 138 ASN A O 1
ATOM 1079 N N . ASP A 1 139 ? 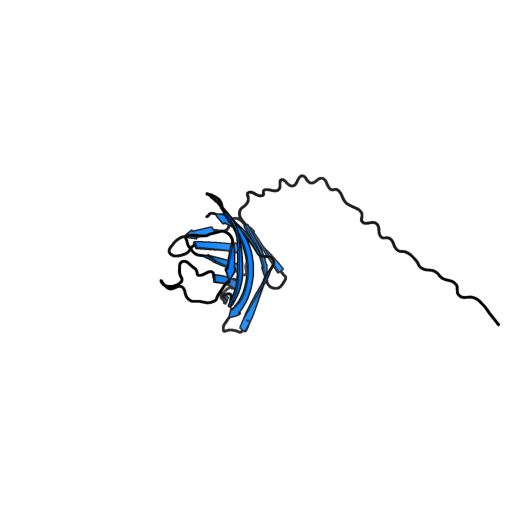-4.212 3.654 18.159 1.00 94.81 139 ASP A N 1
ATOM 1080 C CA . ASP A 1 139 ? -4.210 3.649 19.626 1.00 94.81 139 ASP A CA 1
ATOM 1081 C C . ASP A 1 139 ? -5.471 4.311 20.217 1.00 94.81 139 ASP A C 1
ATOM 1083 O O . ASP A 1 139 ? -5.890 3.992 21.332 1.00 94.81 139 ASP A O 1
ATOM 1087 N N . GLU A 1 140 ? -6.117 5.191 19.451 1.00 94.94 140 GLU A N 1
ATOM 1088 C CA . GLU A 1 140 ? -7.378 5.857 19.776 1.00 94.94 140 GLU A CA 1
ATOM 1089 C C . GLU A 1 140 ? -8.608 4.949 19.576 1.00 94.94 140 GLU A C 1
ATOM 1091 O O . GLU A 1 140 ? -9.702 5.264 20.053 1.00 94.94 140 GLU A O 1
ATOM 1096 N N . GLY A 1 141 ? -8.439 3.794 18.923 1.00 96.50 141 GLY A N 1
ATOM 1097 C CA . GLY A 1 141 ? -9.489 2.805 18.672 1.00 96.50 141 GLY A CA 1
ATOM 1098 C C . GLY A 1 141 ? -10.237 2.980 17.346 1.00 96.50 141 GLY A C 1
ATOM 1099 O O . GLY A 1 141 ? -11.140 2.188 17.048 1.00 96.50 141 GLY A O 1
ATOM 1100 N N . THR A 1 142 ? -9.862 3.958 16.520 1.00 96.25 142 THR A N 1
ATOM 1101 C CA . THR A 1 142 ? -10.376 4.108 15.155 1.00 96.25 142 THR A CA 1
ATOM 1102 C C . THR A 1 142 ? -9.922 2.931 14.311 1.00 96.25 142 THR A C 1
ATOM 1104 O O . THR A 1 142 ? -8.736 2.624 14.221 1.00 96.25 142 THR A O 1
ATOM 1107 N N . THR A 1 143 ? -10.883 2.262 13.676 1.00 97.31 143 THR A N 1
ATOM 1108 C CA . THR A 1 143 ? -10.636 1.085 12.841 1.00 97.31 143 THR A CA 1
ATOM 1109 C C . THR A 1 143 ? -10.943 1.387 11.382 1.00 97.31 143 THR A C 1
ATOM 1111 O O . THR A 1 143 ? -11.990 1.953 11.062 1.00 97.31 143 THR A O 1
ATOM 1114 N N . VAL A 1 144 ? -10.051 0.949 10.495 1.00 97.38 144 VAL A N 1
ATOM 1115 C CA . VAL A 1 144 ? -10.259 0.989 9.046 1.00 97.38 144 VAL A CA 1
ATOM 1116 C C . VAL A 1 144 ? -10.247 -0.415 8.464 1.00 97.38 144 VAL A C 1
ATOM 1118 O O . VAL A 1 144 ? -9.451 -1.272 8.855 1.00 97.38 144 VAL A O 1
ATOM 1121 N N . VAL A 1 145 ? -11.127 -0.636 7.496 1.00 98.38 145 VAL A N 1
ATOM 1122 C CA . VAL A 1 145 ? -11.182 -1.840 6.676 1.00 98.38 145 VAL A CA 1
ATOM 1123 C C . VAL A 1 145 ? -11.113 -1.414 5.219 1.00 98.38 145 VAL A C 1
ATOM 1125 O O . VAL A 1 145 ? -12.022 -0.765 4.700 1.00 98.38 145 VAL A O 1
ATOM 1128 N N . VAL A 1 146 ? -10.023 -1.801 4.567 1.00 98.69 146 VAL A N 1
ATOM 1129 C CA . VAL A 1 146 ? -9.741 -1.525 3.164 1.00 98.69 146 VAL A CA 1
ATOM 1130 C C . VAL A 1 146 ? -9.917 -2.808 2.365 1.00 98.69 146 VAL A C 1
ATOM 1132 O O . VAL A 1 146 ? -9.240 -3.813 2.594 1.00 98.69 146 VAL A O 1
ATOM 1135 N N . THR A 1 147 ? -10.838 -2.784 1.410 1.00 98.75 147 THR A N 1
ATOM 1136 C CA . THR A 1 147 ? -11.178 -3.934 0.558 1.00 98.75 147 THR A CA 1
ATOM 1137 C C . THR A 1 147 ? -11.208 -3.538 -0.909 1.00 98.75 147 THR A C 1
ATOM 1139 O O . THR A 1 147 ? -11.233 -2.353 -1.233 1.00 98.75 147 THR A O 1
ATOM 1142 N N . ASN A 1 148 ? -11.191 -4.536 -1.799 1.00 98.44 148 ASN A N 1
ATOM 1143 C CA . ASN A 1 148 ? -11.259 -4.345 -3.253 1.00 98.44 148 ASN A CA 1
ATOM 1144 C C . ASN A 1 148 ? -10.217 -3.343 -3.786 1.00 98.44 148 ASN A C 1
ATOM 1146 O O . ASN A 1 148 ? -10.475 -2.631 -4.754 1.00 98.44 148 ASN A O 1
ATOM 1150 N N . GLY A 1 149 ? -9.058 -3.263 -3.127 1.00 98.75 149 GLY A N 1
ATOM 1151 C CA . GLY A 1 149 ? -7.989 -2.360 -3.510 1.00 98.75 149 GLY A CA 1
ATOM 1152 C C . GLY A 1 149 ? -7.363 -2.806 -4.820 1.00 98.75 149 GLY A C 1
ATOM 1153 O O . GLY A 1 149 ? -7.030 -3.981 -4.975 1.00 98.75 149 GLY A O 1
ATOM 1154 N N . THR A 1 150 ? -7.182 -1.880 -5.751 1.00 98.69 150 THR A N 1
ATOM 1155 C CA . THR A 1 150 ? -6.465 -2.074 -7.013 1.00 98.69 150 THR A CA 1
ATOM 1156 C C . THR A 1 150 ? -5.632 -0.836 -7.309 1.00 98.69 150 THR A C 1
ATOM 1158 O O . THR A 1 150 ? -6.021 0.278 -6.957 1.00 98.69 150 THR A O 1
ATOM 1161 N N . PHE A 1 151 ? -4.476 -1.014 -7.939 1.00 98.44 151 PHE A N 1
ATOM 1162 C CA . PHE A 1 151 ? -3.638 0.113 -8.326 1.00 98.44 151 PHE A CA 1
ATOM 1163 C C . PHE A 1 151 ? -2.886 -0.147 -9.626 1.00 98.44 151 PHE A C 1
ATOM 1165 O O . PHE A 1 151 ? -2.568 -1.293 -9.962 1.00 98.44 151 PHE A O 1
ATOM 1172 N N . ARG A 1 152 ? -2.560 0.953 -10.302 1.00 97.88 152 ARG A N 1
ATOM 1173 C CA . ARG A 1 152 ? -1.563 1.056 -11.366 1.00 97.88 152 ARG A CA 1
ATOM 1174 C C . ARG A 1 152 ? -0.750 2.315 -11.085 1.00 97.88 152 ARG A C 1
ATOM 1176 O O . ARG A 1 152 ? -1.303 3.409 -11.067 1.00 97.88 152 ARG A O 1
ATOM 1183 N N . ALA A 1 153 ? 0.541 2.151 -10.829 1.00 97.75 153 ALA A N 1
ATOM 1184 C CA . ALA A 1 153 ? 1.444 3.242 -10.472 1.00 97.75 153 ALA A CA 1
ATOM 1185 C C . ALA A 1 153 ? 2.766 3.112 -11.233 1.00 97.75 153 ALA A C 1
ATOM 1187 O O . ALA A 1 153 ? 3.087 2.032 -11.740 1.00 97.75 153 ALA A O 1
ATOM 1188 N N . TYR A 1 154 ? 3.554 4.186 -11.271 1.00 96.12 154 TYR A N 1
ATOM 1189 C CA . TYR A 1 154 ? 4.929 4.094 -11.754 1.00 96.12 154 TYR A CA 1
ATOM 1190 C C . TYR A 1 154 ? 5.762 3.172 -10.863 1.00 96.12 154 TYR A C 1
ATOM 1192 O O . TYR A 1 154 ? 5.545 3.088 -9.648 1.00 96.12 154 TYR A O 1
ATOM 1200 N N . ARG A 1 155 ? 6.730 2.499 -11.475 1.00 89.44 155 ARG A N 1
ATOM 1201 C CA . ARG A 1 155 ? 7.722 1.665 -10.804 1.00 89.44 155 ARG A CA 1
ATOM 1202 C C . ARG A 1 155 ? 8.940 2.477 -10.368 1.00 89.44 155 ARG A C 1
ATOM 1204 O O . ARG A 1 155 ? 9.464 3.283 -11.152 1.00 89.44 155 ARG A O 1
#

pLDDT: mean 86.73, std 18.58, range [38.53, 98.88]

Secondary structure (DSSP, 8-state):
----------------------------TTS-EEEEEETTEEEEEES-EEEESSSEEEEEEETTSSS-EEEEEEE-SS--SEEEEE--PPP-TTTTTT-BEEEEEETTEEEE-SEEEEEEEEE-SSEEEEEEEEEEE-TT--EEEEEEEEEEEE-

Solvent-accessible surface area (backbone atoms only — not comparable to full-atom values): 8894 Å² total; per-residue (Å²): 136,82,87,82,92,79,87,81,86,82,81,80,81,79,76,82,77,78,78,80,70,88,67,84,66,78,76,65,86,80,63,40,30,35,34,32,25,53,76,83,42,81,46,77,18,65,68,35,48,62,48,77,73,84,37,27,34,44,37,27,49,44,89,83,45,94,62,43,37,34,42,39,44,35,33,23,67,75,76,71,76,46,80,41,63,26,35,69,73,79,86,42,95,90,37,38,77,75,46,30,33,39,36,38,34,56,61,92,47,65,31,49,21,59,40,38,39,41,30,32,76,45,76,65,94,56,37,36,28,32,37,34,34,33,33,22,57,30,98,89,64,58,69,50,44,37,35,80,23,36,38,31,37,61,102

Sequence (155 aa):
MKNLFYLLIAVFTLSLTSCSSDDSSTNNDDELYVRFTLNGEQKEYMDPATITSLRRLILGDDMESAEYERISLWMPVVIETGTFTITSDTPTDANLETLYSANIWMGEEVIDASTGTLVITDLDAEYVKGTFSFSGTNDEGTTVVVTNGTFRAYR

Mean predicted aligned error: 10.08 Å